Protein AF-A0A3M1QCY1-F1 (afdb_monomer)

pLDDT: mean 89.16, std 13.59, range [38.0, 98.5]

Secondary structure (DSSP, 8-state):
---------HHHHHHHHHHHHHTTSS-HHHHHHHHHHHHH--S-HHHHHHHHHHHHHHHHHHHTT-SEEETTSPPPTT-TT--HHHHHHHHHH-TTEE-TT--SSEEEETTEEEEHHHHHHHHHHHHHHHHHHHS-------

Mean predicted aligned error: 6.13 Å

Foldseek 3Di:
DPPDLPPQDPVNLVVLLVVCVVVVNFPPVLSVQLVVQLVVWPDDCSQRSLVSVLSSQQVSVVVVVHQWDFLVDDGPPSDPPDDSVSNVVSLVVIPQEDDQPDPHQWYDDPRTIGGNVSSVVVVVVVVVVVVVVVPDPPPPDD

Solvent-accessible surface area (backbone atoms only — not comparable to full-atom values): 8010 Å² total; per-residue (Å²): 133,93,86,60,69,60,81,57,47,72,65,55,50,52,50,44,50,46,51,26,34,76,72,67,72,31,53,75,64,23,49,50,48,16,56,45,46,43,66,71,32,86,57,57,58,57,30,26,48,58,43,12,52,50,49,21,50,28,51,38,27,53,80,73,76,34,68,46,39,52,58,87,51,84,71,62,91,68,59,75,87,76,48,60,67,48,45,52,53,23,42,73,70,34,83,46,42,29,49,96,84,53,93,31,63,26,24,50,58,90,55,33,38,21,39,34,73,42,50,53,49,53,50,55,50,52,55,50,52,52,51,58,70,69,44,78,81,77,78,79,76,134

Sequence (142 aa):
MPEAALALSRDDFEALLGAARENGQLSALDVQFARALARWSCCDDDVRLPVALAGAAASSALGGQDICIDLGREPPSWWTGYDPDALRESLAASDVVGDTGSALPLVLEGDRLYLQIMARRERLIAERMLAMAGEKIDYAEP

Nearest PDB structures (foldseek):
  7mr4-assembly1_D  TM=7.497E-01  e=2.912E-05  Escherichia coli K-12
  8b1t-assembly1_D  TM=7.457E-01  e=1.641E-04  Escherichia coli
  6t2v-assembly1_D  TM=7.523E-01  e=6.865E-04  Escherichia coli
  7mr1-assembly1_D  TM=7.294E-01  e=5.095E-04  Escherichia coli K-12

Structure (mmCIF, N/CA/C/O backbone):
data_AF-A0A3M1QCY1-F1
#
_entry.id   AF-A0A3M1QCY1-F1
#
loop_
_atom_site.group_PDB
_atom_site.id
_atom_site.type_symbol
_atom_site.label_atom_id
_atom_site.label_alt_id
_atom_site.label_comp_id
_atom_site.label_asym_id
_atom_site.label_entity_id
_atom_site.label_seq_id
_atom_site.pdbx_PDB_ins_code
_atom_site.Cartn_x
_atom_site.Cartn_y
_atom_site.Cartn_z
_atom_site.occupancy
_atom_site.B_iso_or_equiv
_atom_site.auth_seq_id
_atom_site.auth_comp_id
_atom_site.auth_asym_id
_atom_site.auth_atom_id
_atom_site.pdbx_PDB_model_num
ATOM 1 N N . MET A 1 1 ? -6.896 -22.011 -12.796 1.00 38.00 1 MET A N 1
ATOM 2 C CA . MET A 1 1 ? -5.807 -21.372 -13.552 1.00 38.00 1 MET A CA 1
ATOM 3 C C . MET A 1 1 ? -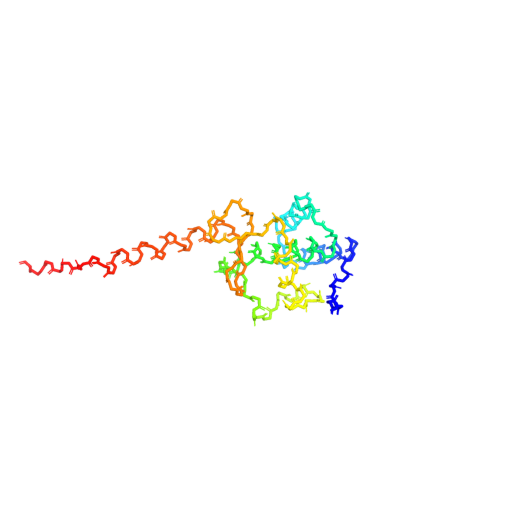5.901 -19.888 -13.241 1.00 38.00 1 MET A C 1
ATOM 5 O O . MET A 1 1 ? -6.782 -19.274 -13.829 1.00 38.00 1 MET A O 1
ATOM 9 N N . PRO A 1 2 ? -5.156 -19.320 -12.279 1.00 41.25 2 PRO A N 1
ATOM 10 C CA . PRO A 1 2 ? -5.063 -17.873 -12.202 1.00 41.25 2 PRO A CA 1
ATOM 11 C C . PRO A 1 2 ? -3.983 -17.452 -13.204 1.00 41.25 2 PRO A C 1
ATOM 13 O O . PRO A 1 2 ? -2.801 -17.741 -13.038 1.00 41.25 2 PRO A O 1
ATOM 16 N N . GLU A 1 3 ? -4.434 -16.891 -14.318 1.00 47.28 3 GLU A N 1
ATOM 17 C CA . GLU A 1 3 ? -3.613 -16.276 -15.354 1.00 47.28 3 GLU A CA 1
ATOM 18 C C . GLU A 1 3 ? -4.003 -14.800 -15.378 1.00 47.28 3 GLU A C 1
ATOM 20 O O . GLU A 1 3 ? -5.005 -14.446 -15.989 1.00 47.28 3 GLU A O 1
ATOM 25 N N . ALA A 1 4 ? -3.264 -13.990 -14.618 1.00 43.28 4 ALA A N 1
ATOM 26 C CA . ALA A 1 4 ? -2.973 -12.571 -14.849 1.00 43.28 4 ALA A CA 1
ATOM 27 C C . ALA A 1 4 ? -2.267 -12.008 -13.605 1.00 43.28 4 ALA A C 1
ATOM 29 O O . ALA A 1 4 ? -2.738 -11.077 -12.961 1.00 43.28 4 ALA A O 1
ATOM 30 N N . ALA A 1 5 ? -1.112 -12.577 -13.247 1.00 49.69 5 ALA A N 1
ATOM 31 C CA . ALA A 1 5 ? -0.198 -11.820 -12.410 1.00 49.69 5 ALA A CA 1
ATOM 32 C C . ALA A 1 5 ? 0.192 -10.570 -13.205 1.00 49.69 5 ALA A C 1
ATOM 34 O O . ALA A 1 5 ? 0.648 -10.674 -14.348 1.00 49.69 5 ALA A O 1
ATOM 35 N N . LEU A 1 6 ? -0.014 -9.399 -12.613 1.00 57.53 6 LEU A N 1
ATOM 36 C CA . LEU A 1 6 ? 0.585 -8.154 -13.064 1.00 57.53 6 LEU A CA 1
ATOM 37 C C . LEU A 1 6 ? 2.096 -8.382 -13.140 1.00 57.53 6 LEU A C 1
ATOM 39 O O . LEU A 1 6 ? 2.785 -8.323 -12.126 1.00 57.53 6 LEU A O 1
ATOM 43 N N . ALA A 1 7 ? 2.604 -8.725 -14.327 1.00 68.56 7 ALA A N 1
ATOM 44 C CA . ALA A 1 7 ? 4.015 -9.014 -14.549 1.00 68.56 7 ALA A CA 1
ATOM 45 C C . ALA A 1 7 ? 4.797 -7.695 -14.541 1.00 68.56 7 ALA A C 1
ATOM 47 O O . ALA A 1 7 ? 5.278 -7.220 -15.565 1.00 68.56 7 ALA A O 1
ATOM 48 N N . LEU A 1 8 ? 4.851 -7.067 -13.371 1.00 84.56 8 LEU A N 1
ATOM 49 C CA . LEU A 1 8 ? 5.597 -5.856 -13.114 1.00 84.56 8 LEU A CA 1
ATOM 50 C C . LEU A 1 8 ? 7.058 -6.256 -12.925 1.00 84.56 8 LEU A C 1
ATOM 52 O O . LEU A 1 8 ? 7.392 -6.973 -11.982 1.00 84.56 8 LEU A O 1
ATOM 56 N N . SER A 1 9 ? 7.939 -5.823 -13.824 1.00 91.81 9 SER A N 1
ATOM 57 C CA . SER A 1 9 ? 9.369 -6.045 -13.627 1.00 91.81 9 SER A CA 1
ATOM 58 C C . SER A 1 9 ? 9.920 -5.096 -12.557 1.00 91.81 9 SER A C 1
ATOM 60 O O . SER A 1 9 ? 9.321 -4.073 -12.218 1.00 91.81 9 SER A O 1
ATOM 62 N N . ARG A 1 10 ? 11.108 -5.404 -12.027 1.00 93.69 10 ARG A N 1
ATOM 63 C CA . ARG A 1 10 ? 11.810 -4.499 -11.101 1.00 93.69 10 ARG A CA 1
ATOM 64 C C . ARG A 1 10 ? 12.143 -3.149 -11.739 1.00 93.69 10 ARG A C 1
ATOM 66 O O . ARG A 1 10 ? 12.101 -2.138 -11.044 1.00 93.69 10 ARG A O 1
ATOM 73 N N . ASP A 1 11 ? 12.442 -3.137 -13.035 1.00 95.19 11 ASP A N 1
ATOM 74 C CA . ASP A 1 11 ? 12.738 -1.907 -13.769 1.00 95.19 11 ASP A CA 1
ATOM 75 C C . ASP A 1 11 ? 11.470 -1.061 -13.938 1.00 95.19 11 ASP A C 1
ATOM 77 O O . ASP A 1 11 ? 11.510 0.142 -13.684 1.00 95.19 11 ASP A O 1
ATOM 81 N N . ASP A 1 12 ? 10.331 -1.687 -14.258 1.00 93.88 12 ASP A N 1
ATOM 82 C CA . ASP A 1 12 ? 9.034 -1.000 -14.334 1.00 93.88 12 ASP A CA 1
ATOM 83 C C . ASP A 1 12 ? 8.618 -0.442 -12.969 1.00 93.88 12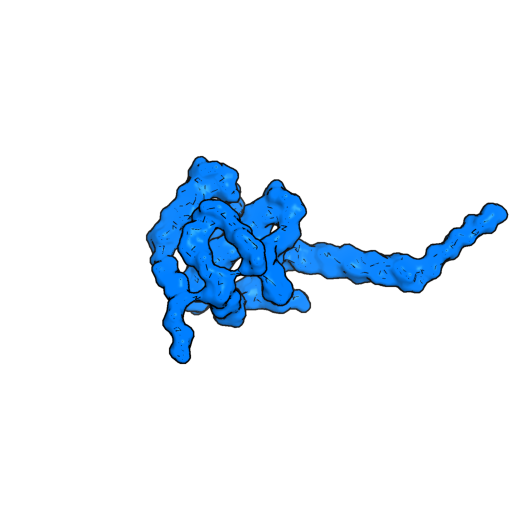 ASP A C 1
ATOM 85 O O . ASP A 1 12 ? 8.166 0.699 -12.871 1.00 93.88 12 ASP A O 1
ATOM 89 N N . PHE A 1 13 ? 8.817 -1.219 -11.900 1.00 95.69 13 PHE A N 1
ATOM 90 C CA . PHE A 1 13 ? 8.567 -0.790 -10.525 1.00 95.69 13 PHE A CA 1
ATOM 91 C C . PHE A 1 13 ? 9.374 0.465 -10.162 1.00 95.69 13 PHE A C 1
ATOM 93 O O . PHE A 1 13 ? 8.814 1.445 -9.664 1.00 95.69 13 PHE A O 1
ATOM 100 N N . GLU A 1 14 ? 10.682 0.469 -10.431 1.00 97.25 14 GLU A N 1
ATOM 101 C CA . GLU A 1 14 ? 11.538 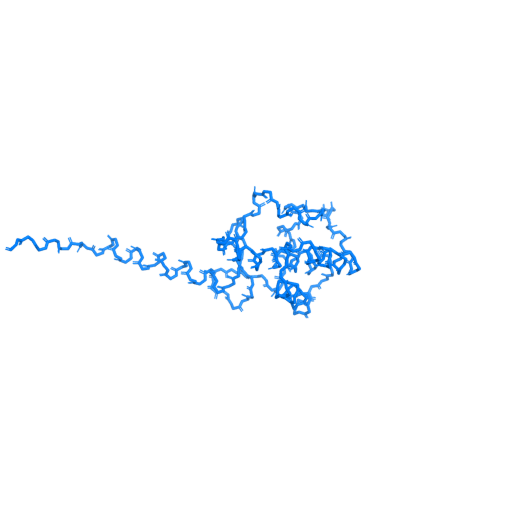1.623 -10.141 1.00 97.25 14 GLU A CA 1
ATOM 102 C C . GLU A 1 14 ? 11.226 2.824 -11.046 1.00 97.25 14 GLU A C 1
ATOM 104 O O . GLU A 1 14 ? 11.217 3.961 -10.567 1.00 97.25 14 GLU A O 1
ATOM 109 N N . ALA A 1 15 ? 10.917 2.592 -12.325 1.00 96.06 15 ALA A N 1
ATOM 110 C CA . ALA A 1 15 ? 10.520 3.642 -13.258 1.00 96.06 15 ALA A CA 1
ATOM 111 C C . ALA A 1 15 ? 9.210 4.316 -12.827 1.00 96.06 15 ALA A C 1
ATOM 113 O O . ALA A 1 15 ? 9.116 5.545 -12.832 1.00 96.06 15 ALA A O 1
ATOM 114 N N . LEU A 1 16 ? 8.222 3.530 -12.394 1.00 96.06 16 LEU A N 1
ATOM 115 C CA . LEU A 1 16 ? 6.918 4.020 -11.960 1.00 96.06 16 LEU A CA 1
ATOM 116 C C . LEU A 1 16 ? 7.023 4.831 -10.660 1.00 96.06 16 LEU A C 1
ATOM 118 O O . LEU A 1 16 ? 6.501 5.945 -10.590 1.00 96.06 16 LEU A O 1
ATOM 122 N N . LEU A 1 17 ? 7.777 4.344 -9.666 1.00 97.56 17 LEU A N 1
ATOM 123 C CA . LEU A 1 17 ? 8.062 5.110 -8.444 1.00 97.56 17 LEU A CA 1
ATOM 124 C C . LEU A 1 17 ? 8.861 6.390 -8.729 1.00 97.56 17 LEU A C 1
ATOM 126 O O . LEU A 1 17 ? 8.611 7.427 -8.109 1.00 97.56 17 LEU A O 1
ATOM 130 N N . GLY A 1 18 ? 9.824 6.321 -9.652 1.00 97.56 18 GLY A N 1
ATOM 131 C CA . GLY A 1 18 ? 10.619 7.464 -10.094 1.00 97.56 18 GLY A CA 1
ATOM 132 C C . GLY A 1 18 ? 9.747 8.554 -10.711 1.00 97.56 18 GLY A C 1
ATOM 133 O O . GLY A 1 18 ? 9.741 9.682 -10.219 1.00 97.56 18 GLY A O 1
ATOM 134 N N . ALA A 1 19 ? 8.943 8.192 -11.712 1.00 97.25 19 ALA A N 1
ATOM 135 C CA . ALA A 1 19 ? 8.044 9.110 -12.402 1.00 97.25 19 ALA A CA 1
ATOM 136 C C . ALA A 1 19 ? 7.002 9.723 -11.452 1.00 97.25 19 ALA A C 1
ATOM 138 O O . ALA A 1 19 ? 6.806 10.938 -11.445 1.00 97.25 19 ALA A O 1
ATOM 139 N N . ALA A 1 20 ? 6.369 8.911 -10.598 1.00 97.31 20 ALA A N 1
ATOM 140 C CA . ALA A 1 20 ? 5.387 9.398 -9.630 1.00 97.31 20 ALA A CA 1
ATOM 141 C C . ALA A 1 20 ? 5.999 10.409 -8.643 1.00 97.31 20 ALA A C 1
ATOM 143 O O . ALA A 1 20 ? 5.367 11.406 -8.284 1.00 97.31 20 ALA A O 1
ATOM 144 N N . ARG A 1 21 ? 7.253 10.198 -8.227 1.00 97.75 21 ARG A N 1
ATOM 145 C CA . ARG A 1 21 ? 7.980 11.142 -7.370 1.00 97.75 21 ARG A CA 1
ATOM 146 C C . ARG A 1 21 ? 8.362 12.424 -8.101 1.00 97.75 21 ARG A C 1
ATOM 148 O O . ARG A 1 21 ? 8.213 13.504 -7.536 1.00 97.75 21 ARG A O 1
ATOM 155 N N . GLU A 1 22 ? 8.870 12.323 -9.325 1.00 97.69 22 GLU A N 1
ATOM 156 C CA . GLU A 1 22 ? 9.244 13.485 -10.144 1.00 97.69 22 GLU A CA 1
ATOM 157 C C . GLU A 1 22 ? 8.041 14.392 -10.429 1.00 97.69 22 GLU A C 1
ATOM 159 O O . GLU A 1 22 ? 8.167 15.615 -10.384 1.00 97.69 22 GLU A O 1
ATOM 164 N N . ASN A 1 23 ? 6.859 13.798 -10.605 1.00 96.69 23 ASN A N 1
ATOM 165 C CA . ASN A 1 23 ? 5.593 14.511 -10.777 1.00 96.69 23 ASN A CA 1
ATOM 166 C C . ASN A 1 23 ? 4.966 15.003 -9.458 1.00 96.69 23 ASN A C 1
ATOM 168 O O . ASN A 1 23 ? 3.868 15.559 -9.470 1.00 96.69 23 ASN A O 1
ATOM 172 N N . GLY A 1 24 ? 5.624 14.797 -8.312 1.00 95.44 24 GLY A N 1
ATOM 173 C CA . GLY A 1 24 ? 5.141 15.236 -6.999 1.00 95.44 24 GLY A CA 1
ATOM 174 C C . GLY A 1 24 ? 3.939 14.453 -6.459 1.00 95.44 24 GLY A C 1
ATOM 175 O O . GLY A 1 24 ? 3.313 14.896 -5.500 1.00 95.44 24 GLY A O 1
ATOM 176 N N . GLN A 1 25 ? 3.614 13.304 -7.054 1.00 95.75 25 GLN A N 1
ATOM 177 C CA . GLN A 1 25 ? 2.499 12.445 -6.641 1.00 95.75 25 GLN A CA 1
ATOM 178 C C . GLN A 1 25 ? 2.892 11.511 -5.489 1.00 95.75 25 GLN A C 1
ATOM 180 O O . GLN A 1 25 ? 2.039 11.119 -4.699 1.00 95.75 25 GLN A O 1
ATOM 185 N N . LEU A 1 26 ? 4.184 11.186 -5.376 1.00 97.00 26 LEU A N 1
ATOM 186 C CA . LEU A 1 26 ? 4.772 10.478 -4.240 1.00 97.00 26 LEU A CA 1
ATOM 187 C C . LEU A 1 26 ? 5.875 11.315 -3.593 1.00 97.00 26 LEU A C 1
ATOM 189 O O . LEU A 1 26 ? 6.712 11.921 -4.266 1.00 97.00 26 LEU A O 1
ATOM 193 N N . SER A 1 27 ? 5.930 11.300 -2.265 1.00 96.81 27 SER A N 1
ATOM 194 C CA . SER A 1 27 ? 7.057 11.850 -1.520 1.00 96.81 27 SER A CA 1
ATOM 195 C C . SER A 1 27 ? 8.263 10.903 -1.562 1.00 96.81 27 SER A C 1
ATOM 197 O O . SER A 1 27 ? 8.180 9.729 -1.928 1.00 96.81 27 SER A O 1
ATOM 199 N N . ALA A 1 28 ? 9.425 11.394 -1.118 1.00 97.38 28 ALA A N 1
ATOM 200 C CA . ALA A 1 28 ? 10.592 10.533 -0.929 1.00 97.38 28 ALA A CA 1
ATOM 201 C C . ALA A 1 28 ? 10.336 9.418 0.104 1.00 97.38 28 ALA A C 1
ATOM 203 O O . ALA A 1 28 ? 10.927 8.346 -0.012 1.00 97.38 28 ALA A O 1
ATOM 204 N N . LEU A 1 29 ? 9.470 9.664 1.094 1.00 96.88 29 LEU A N 1
ATOM 205 C CA . LEU A 1 29 ? 9.118 8.674 2.107 1.00 96.88 29 LEU A CA 1
ATOM 206 C C . LEU A 1 29 ? 8.306 7.531 1.491 1.00 96.88 29 LEU A C 1
ATOM 208 O O . LEU A 1 29 ? 8.651 6.377 1.721 1.00 96.88 29 LEU A O 1
ATOM 212 N N . ASP A 1 30 ? 7.307 7.844 0.663 1.00 97.56 30 ASP A N 1
ATOM 213 C CA . ASP A 1 30 ? 6.432 6.840 0.038 1.00 97.56 30 ASP A CA 1
ATOM 214 C C . ASP A 1 30 ? 7.233 5.887 -0.855 1.00 97.56 30 ASP A C 1
ATOM 216 O O . ASP A 1 30 ? 7.097 4.667 -0.764 1.00 97.56 30 ASP A O 1
ATOM 220 N N . VAL A 1 31 ? 8.164 6.436 -1.646 1.00 98.31 31 VAL A N 1
ATOM 221 C CA . VAL A 1 31 ? 9.080 5.645 -2.482 1.00 98.31 31 VAL A CA 1
ATOM 222 C C . VAL A 1 31 ? 9.977 4.738 -1.636 1.00 98.31 31 VAL A C 1
ATOM 224 O O . VAL A 1 31 ? 10.185 3.570 -1.967 1.00 98.31 31 VAL A O 1
ATOM 227 N N . GLN A 1 32 ? 10.542 5.252 -0.540 1.00 98.38 32 GLN A N 1
ATOM 228 C CA . GLN A 1 32 ? 11.398 4.437 0.328 1.00 98.38 32 GLN A CA 1
ATOM 229 C C . GLN A 1 32 ? 10.608 3.372 1.083 1.00 98.38 32 GLN A C 1
ATOM 231 O O . GLN A 1 32 ? 11.131 2.278 1.297 1.00 98.38 32 GLN A O 1
ATOM 236 N N . PHE A 1 33 ? 9.364 3.667 1.450 1.00 98.00 33 PHE A N 1
ATOM 237 C CA . PHE A 1 33 ? 8.470 2.711 2.079 1.00 98.00 33 PHE A CA 1
ATOM 238 C C . PHE A 1 33 ? 8.123 1.564 1.123 1.00 98.00 33 PHE A C 1
ATOM 240 O O . PHE A 1 33 ? 8.301 0.405 1.492 1.00 98.00 33 PHE A O 1
ATOM 247 N N . ALA A 1 34 ? 7.775 1.866 -0.131 1.00 98.19 34 ALA A N 1
ATOM 248 C CA . ALA A 1 34 ? 7.562 0.863 -1.176 1.00 98.19 34 ALA A CA 1
ATOM 249 C C . ALA A 1 34 ? 8.785 -0.055 -1.343 1.00 98.19 34 ALA A C 1
ATOM 251 O O . ALA A 1 34 ? 8.692 -1.280 -1.264 1.00 98.19 34 ALA A O 1
ATOM 252 N N . ARG A 1 35 ? 9.978 0.539 -1.480 1.00 98.50 35 ARG A N 1
ATOM 253 C CA . ARG A 1 35 ? 11.240 -0.213 -1.574 1.00 98.50 35 ARG A CA 1
ATOM 254 C C . ARG A 1 35 ? 11.525 -1.042 -0.322 1.00 98.50 35 ARG A C 1
ATOM 256 O O . ARG A 1 35 ? 12.134 -2.103 -0.421 1.00 98.50 35 ARG A O 1
ATOM 263 N N . ALA A 1 36 ? 11.141 -0.568 0.861 1.00 98.31 36 ALA A N 1
ATOM 264 C CA . ALA A 1 36 ? 11.294 -1.325 2.097 1.00 98.31 36 ALA A CA 1
ATOM 265 C C . ALA A 1 36 ? 10.376 -2.551 2.120 1.00 98.31 36 ALA A C 1
ATOM 267 O O . ALA A 1 36 ? 10.874 -3.642 2.376 1.00 98.31 36 ALA A O 1
ATOM 268 N N . LEU A 1 37 ? 9.099 -2.397 1.760 1.00 98.25 37 LEU A N 1
ATOM 269 C CA . LEU A 1 37 ? 8.151 -3.509 1.645 1.00 98.25 37 LEU A CA 1
ATOM 270 C C . LEU A 1 37 ? 8.645 -4.578 0.664 1.00 98.25 37 LEU A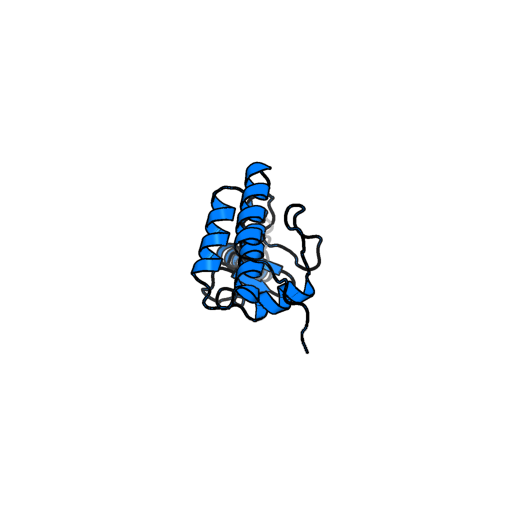 C 1
ATOM 272 O O . LEU A 1 37 ? 8.709 -5.750 1.025 1.00 98.25 37 LEU A O 1
ATOM 276 N N . ALA A 1 38 ? 9.101 -4.169 -0.525 1.00 97.69 38 ALA A N 1
ATOM 277 C CA . ALA A 1 38 ? 9.662 -5.088 -1.517 1.00 97.69 38 ALA A CA 1
ATOM 278 C C . ALA A 1 38 ? 10.923 -5.826 -1.020 1.00 97.69 38 ALA A C 1
ATOM 280 O O . ALA A 1 38 ? 11.220 -6.924 -1.480 1.00 97.69 38 ALA A O 1
ATOM 281 N N . ARG A 1 39 ? 11.694 -5.238 -0.094 1.00 97.50 39 ARG A N 1
ATOM 282 C CA . ARG A 1 39 ? 12.865 -5.895 0.518 1.00 97.50 39 ARG A CA 1
ATOM 283 C C . ARG A 1 39 ? 12.505 -6.804 1.688 1.00 97.50 39 ARG A C 1
ATOM 285 O O . ARG A 1 39 ? 13.238 -7.753 1.939 1.00 97.50 39 ARG A O 1
ATOM 292 N N . TRP A 1 40 ? 11.464 -6.468 2.445 1.00 97.12 40 TRP A N 1
ATOM 293 C CA . TRP A 1 40 ? 11.032 -7.247 3.605 1.00 97.12 40 TRP A CA 1
ATOM 294 C C . TRP A 1 40 ? 10.230 -8.481 3.208 1.00 97.12 40 TRP A C 1
ATOM 296 O O . TRP A 1 40 ? 10.293 -9.478 3.920 1.00 97.12 40 TRP A O 1
ATOM 306 N N . SER A 1 41 ? 9.518 -8.418 2.083 1.00 96.56 41 SER A N 1
ATOM 307 C CA 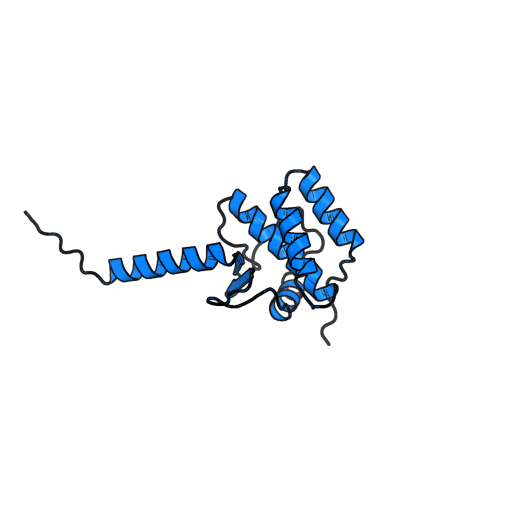. SER A 1 41 ? 8.744 -9.546 1.584 1.00 96.56 41 SER A CA 1
ATOM 308 C C . SER A 1 41 ? 9.635 -10.642 1.002 1.00 96.56 41 SER A C 1
ATOM 310 O O . SER A 1 41 ? 10.519 -10.386 0.176 1.00 96.56 41 SER A O 1
ATOM 312 N N . CYS A 1 42 ? 9.367 -11.877 1.417 1.00 95.69 42 CYS A N 1
ATOM 313 C CA . CYS A 1 42 ? 9.989 -13.090 0.899 1.00 95.69 42 CYS A CA 1
ATOM 314 C C . CYS A 1 42 ? 9.239 -13.676 -0.310 1.00 95.69 42 CYS A C 1
ATOM 316 O O . CYS A 1 42 ? 9.684 -14.685 -0.855 1.00 95.69 42 CYS A O 1
ATOM 318 N N . CYS A 1 43 ? 8.128 -13.064 -0.731 1.00 95.00 43 CYS A N 1
ATOM 319 C CA . CYS A 1 43 ? 7.370 -13.476 -1.909 1.00 95.00 43 CYS A CA 1
ATOM 320 C C . CYS A 1 43 ? 8.131 -13.193 -3.219 1.00 95.00 43 CYS A C 1
ATOM 322 O O . CYS A 1 43 ? 9.067 -12.382 -3.270 1.00 95.00 43 CYS A O 1
ATOM 324 N N . ASP A 1 44 ? 7.688 -13.844 -4.291 1.00 95.12 44 ASP A N 1
ATOM 325 C CA . ASP A 1 44 ? 8.169 -13.602 -5.650 1.00 95.12 44 ASP A CA 1
ATOM 326 C C . ASP A 1 44 ? 7.790 -12.191 -6.148 1.00 95.12 44 ASP A C 1
ATOM 328 O O . ASP A 1 44 ? 6.951 -11.502 -5.558 1.00 95.12 44 ASP A O 1
ATOM 332 N N . ASP A 1 45 ? 8.469 -11.714 -7.201 1.00 94.75 45 ASP A N 1
ATOM 333 C CA . ASP A 1 45 ? 8.317 -10.343 -7.729 1.00 94.75 45 ASP A CA 1
ATOM 334 C C . ASP A 1 45 ? 6.882 -10.021 -8.186 1.00 94.75 45 ASP A C 1
ATOM 336 O O . ASP A 1 45 ? 6.422 -8.893 -8.006 1.00 94.75 45 ASP A O 1
ATOM 340 N N . ASP A 1 46 ? 6.161 -11.019 -8.691 1.00 92.62 46 ASP A N 1
ATOM 341 C CA . ASP A 1 46 ? 4.754 -10.946 -9.096 1.00 92.62 46 ASP A CA 1
ATOM 342 C C . ASP A 1 46 ? 3.790 -10.667 -7.930 1.00 92.62 46 ASP A C 1
ATOM 344 O O . ASP A 1 46 ? 2.720 -10.094 -8.125 1.00 92.62 46 ASP A O 1
ATOM 348 N N . VAL A 1 47 ? 4.182 -11.014 -6.705 1.00 95.62 47 VAL A N 1
ATOM 349 C CA . VAL A 1 47 ? 3.426 -10.712 -5.487 1.00 95.62 47 VAL A CA 1
ATOM 350 C C . VAL A 1 47 ? 3.966 -9.455 -4.816 1.00 95.62 47 VAL A C 1
ATOM 352 O O . VAL A 1 47 ? 3.214 -8.521 -4.533 1.00 95.62 47 VAL A O 1
ATOM 355 N N . ARG A 1 48 ? 5.275 -9.387 -4.549 1.00 96.25 48 ARG A N 1
ATOM 356 C CA . ARG A 1 48 ? 5.822 -8.325 -3.689 1.00 96.25 48 ARG A CA 1
ATOM 357 C C . ARG A 1 48 ? 5.837 -6.945 -4.341 1.00 96.25 48 ARG A C 1
ATOM 359 O O . ARG A 1 48 ? 5.747 -5.958 -3.614 1.00 96.25 48 ARG A O 1
ATOM 366 N N . LEU A 1 49 ? 5.977 -6.837 -5.668 1.00 96.25 49 LEU A N 1
ATOM 367 C CA . LEU A 1 49 ? 6.070 -5.528 -6.326 1.00 96.25 49 LEU A CA 1
ATOM 368 C C . LEU A 1 49 ? 4.706 -4.822 -6.403 1.00 96.25 49 LEU A C 1
ATOM 370 O O . LEU A 1 49 ? 4.644 -3.659 -5.989 1.00 96.25 49 LEU A O 1
ATOM 374 N N . PRO A 1 50 ? 3.597 -5.483 -6.802 1.00 95.62 50 PRO A N 1
ATOM 375 C CA . PRO A 1 50 ? 2.263 -4.890 -6.683 1.00 95.62 50 PRO A CA 1
ATOM 376 C C . PRO A 1 50 ? 1.914 -4.496 -5.242 1.00 95.62 50 PRO A C 1
ATOM 378 O O . PRO A 1 50 ? 1.410 -3.398 -5.008 1.00 95.62 50 PRO A O 1
ATOM 381 N N . VAL A 1 51 ? 2.254 -5.338 -4.258 1.00 97.25 51 VAL A N 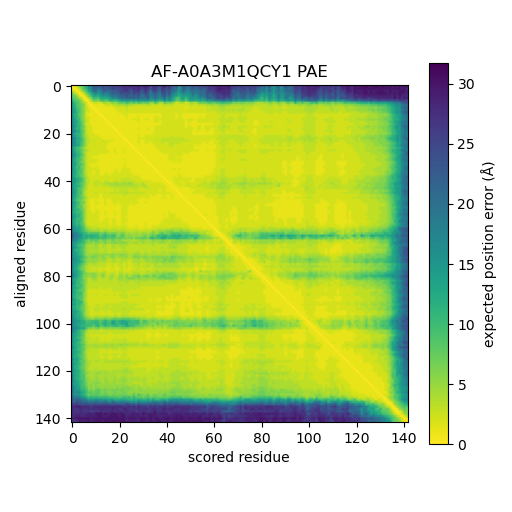1
ATOM 382 C CA . VAL A 1 51 ? 2.037 -5.044 -2.828 1.00 97.25 51 VAL A CA 1
ATOM 383 C C . VAL A 1 51 ? 2.848 -3.828 -2.376 1.00 97.25 51 VAL A C 1
ATOM 385 O O . VAL A 1 51 ? 2.345 -2.976 -1.642 1.00 97.25 51 VAL A O 1
ATOM 388 N N . ALA A 1 52 ? 4.094 -3.700 -2.832 1.00 97.88 52 ALA A N 1
ATOM 389 C CA . ALA A 1 52 ? 4.929 -2.543 -2.537 1.00 97.88 52 ALA A CA 1
ATOM 390 C C . ALA A 1 52 ? 4.367 -1.243 -3.138 1.00 97.88 52 ALA A C 1
ATOM 392 O O . ALA A 1 52 ? 4.389 -0.213 -2.459 1.00 97.88 52 ALA A O 1
ATOM 393 N N . LEU A 1 53 ? 3.822 -1.279 -4.362 1.00 97.19 53 LEU A N 1
ATOM 394 C CA . LEU A 1 53 ? 3.111 -0.134 -4.948 1.00 97.19 53 LEU A CA 1
ATOM 395 C C . LEU A 1 53 ? 1.850 0.217 -4.150 1.00 97.19 53 LEU A C 1
ATOM 397 O O . LEU A 1 53 ? 1.623 1.392 -3.858 1.00 97.19 53 LEU A O 1
ATOM 401 N N . ALA A 1 54 ? 1.089 -0.788 -3.709 1.00 96.62 54 ALA A N 1
ATOM 402 C CA . ALA A 1 54 ? -0.072 -0.594 -2.841 1.00 96.62 54 ALA A CA 1
ATOM 403 C C . ALA A 1 54 ? 0.309 0.080 -1.518 1.00 96.62 54 ALA A C 1
ATOM 405 O O . ALA A 1 54 ? -0.370 0.996 -1.056 1.00 96.62 54 ALA A O 1
ATOM 406 N N . GLY A 1 55 ? 1.439 -0.320 -0.932 1.00 97.19 55 GLY A N 1
ATOM 407 C CA . GLY A 1 55 ? 1.989 0.321 0.256 1.00 97.19 55 GLY A CA 1
ATOM 408 C C . GLY A 1 55 ? 2.421 1.768 0.015 1.00 97.19 55 GLY A C 1
ATOM 409 O O . GLY A 1 55 ? 2.188 2.619 0.873 1.00 97.19 55 GLY A O 1
ATOM 410 N N . ALA A 1 56 ? 2.992 2.077 -1.154 1.00 97.25 56 ALA A N 1
ATOM 411 C CA . ALA A 1 56 ? 3.297 3.452 -1.559 1.00 97.25 56 ALA A CA 1
ATOM 412 C C . ALA A 1 56 ? 2.019 4.299 -1.648 1.00 97.25 56 ALA A C 1
ATOM 414 O O . ALA A 1 56 ? 1.967 5.400 -1.103 1.00 97.25 56 ALA A O 1
ATOM 415 N N . ALA A 1 57 ? 0.971 3.754 -2.276 1.00 95.75 57 ALA A N 1
ATOM 416 C CA . ALA A 1 57 ? -0.338 4.388 -2.377 1.00 95.75 57 ALA A CA 1
ATOM 417 C C . ALA A 1 57 ? -0.947 4.643 -0.990 1.00 95.75 57 ALA A C 1
ATOM 419 O O . ALA A 1 57 ? -1.306 5.781 -0.691 1.00 95.75 57 ALA A O 1
ATOM 420 N N . ALA A 1 58 ? -0.961 3.638 -0.109 1.00 95.81 58 ALA A N 1
ATOM 421 C CA . ALA A 1 58 ? -1.437 3.770 1.269 1.00 95.81 58 ALA A CA 1
ATOM 422 C C . ALA A 1 58 ? -0.630 4.785 2.096 1.00 95.81 58 ALA A C 1
ATOM 424 O O . ALA A 1 58 ? -1.200 5.513 2.907 1.00 95.81 58 ALA A O 1
ATOM 425 N N . SER A 1 59 ? 0.685 4.874 1.880 1.00 96.12 59 SER A N 1
ATOM 426 C CA . SER A 1 59 ? 1.533 5.891 2.511 1.00 96.12 59 SER A CA 1
ATOM 427 C C . SER A 1 59 ? 1.206 7.297 2.002 1.00 96.12 59 SER A C 1
ATOM 429 O O . SER A 1 59 ? 0.996 8.210 2.803 1.00 96.12 59 SER A O 1
ATOM 431 N N . SER A 1 60 ? 1.061 7.457 0.683 1.00 95.00 60 SER A N 1
ATOM 432 C CA . SER A 1 60 ? 0.742 8.747 0.064 1.00 95.00 60 SER A CA 1
ATOM 433 C C . SER A 1 60 ? -0.652 9.262 0.441 1.00 95.00 60 SER A C 1
ATOM 435 O O . SER A 1 60 ? -0.837 10.467 0.617 1.00 95.00 60 SER A O 1
ATOM 437 N N . ALA A 1 61 ? -1.610 8.352 0.659 1.00 91.19 61 ALA A N 1
ATOM 438 C CA . ALA A 1 61 ? -2.978 8.659 1.073 1.00 91.19 61 ALA A CA 1
ATOM 439 C C . ALA A 1 61 ? -3.026 9.463 2.387 1.00 91.19 61 ALA A C 1
ATOM 441 O O . ALA A 1 61 ? -3.847 10.371 2.523 1.00 91.19 61 ALA A O 1
ATOM 442 N N . LEU A 1 62 ? -2.071 9.240 3.303 1.00 86.94 62 LEU A N 1
ATOM 443 C CA . LEU A 1 62 ? -1.982 10.009 4.551 1.00 86.94 62 LEU A CA 1
ATOM 444 C C . LEU A 1 62 ? -1.744 11.503 4.314 1.00 86.94 62 LEU A C 1
ATOM 446 O O . LEU A 1 62 ? -2.240 12.336 5.074 1.00 86.94 62 LEU A O 1
ATOM 450 N N . GLY A 1 63 ? -0.988 11.853 3.270 1.00 80.44 63 GLY A N 1
ATOM 451 C CA . GLY A 1 63 ? -0.787 13.243 2.861 1.00 80.44 63 GLY A CA 1
ATOM 452 C C . GLY A 1 63 ? -2.061 13.884 2.299 1.00 80.44 63 GLY A C 1
ATOM 453 O O . GLY A 1 63 ? -2.221 15.099 2.393 1.00 80.44 63 GLY A O 1
ATOM 454 N N . GLY A 1 64 ? -2.974 13.064 1.770 1.00 74.50 64 GLY A N 1
ATOM 455 C CA . GLY A 1 64 ? -4.275 13.446 1.215 1.00 74.50 64 GLY A CA 1
ATOM 456 C C . GLY A 1 64 ? -5.439 13.433 2.211 1.00 74.50 64 GLY A C 1
ATOM 457 O O . GLY A 1 64 ? -6.569 13.664 1.803 1.00 74.50 64 GLY A O 1
ATOM 458 N N . GLN A 1 65 ? -5.172 13.219 3.507 1.00 81.94 65 GLN A N 1
ATOM 459 C CA . GLN A 1 65 ? -6.169 13.078 4.586 1.00 81.94 65 GLN A CA 1
ATOM 460 C C . GLN A 1 65 ? -6.970 11.765 4.579 1.00 81.94 65 GLN A C 1
ATOM 462 O O . GLN A 1 65 ? -7.871 11.599 5.404 1.00 81.94 65 GLN A O 1
ATOM 467 N N . ASP A 1 66 ? -6.604 10.812 3.725 1.00 90.06 66 ASP A N 1
ATOM 468 C CA . ASP A 1 66 ? -7.183 9.475 3.715 1.00 90.06 66 ASP A CA 1
ATOM 469 C C . ASP A 1 66 ? -6.409 8.555 4.669 1.00 90.06 66 ASP A C 1
ATOM 471 O O . ASP A 1 66 ? -5.181 8.572 4.736 1.00 90.06 66 ASP A O 1
ATOM 475 N N . ILE A 1 67 ? -7.129 7.736 5.438 1.00 90.19 67 ILE A N 1
ATOM 476 C CA . ILE A 1 67 ? -6.531 6.807 6.419 1.00 90.19 67 ILE A CA 1
ATOM 477 C C . ILE A 1 67 ? -6.229 5.418 5.835 1.00 90.19 67 ILE A C 1
ATOM 479 O O . ILE A 1 67 ? -5.499 4.637 6.449 1.00 90.19 67 ILE A O 1
ATOM 483 N N . CYS A 1 68 ? -6.799 5.117 4.667 1.00 93.06 68 CYS A N 1
ATOM 484 C CA . CYS A 1 68 ? -6.638 3.883 3.903 1.00 93.06 68 CYS A CA 1
ATOM 485 C C . CYS A 1 68 ? -6.833 4.159 2.413 1.00 93.06 68 CYS A C 1
ATOM 487 O O . CYS A 1 68 ? -7.398 5.188 2.044 1.00 93.06 68 CYS A O 1
ATOM 489 N N . ILE A 1 69 ? -6.414 3.214 1.576 1.00 93.50 69 ILE A N 1
ATOM 490 C CA . ILE A 1 69 ? -6.877 3.145 0.188 1.00 93.50 69 ILE A CA 1
ATOM 491 C C . ILE A 1 69 ? -8.013 2.128 0.088 1.00 93.50 69 ILE A C 1
ATOM 493 O O . ILE A 1 69 ? -7.980 1.087 0.741 1.00 93.50 69 ILE A O 1
ATOM 497 N N . ASP A 1 70 ? -9.007 2.442 -0.732 1.00 93.38 70 ASP A N 1
ATOM 498 C CA . ASP A 1 70 ? -10.146 1.577 -1.032 1.00 93.38 70 ASP A CA 1
ATOM 499 C C . ASP A 1 70 ? -9.914 0.929 -2.405 1.00 93.38 70 ASP A C 1
ATOM 501 O O . ASP A 1 70 ? -9.912 1.617 -3.424 1.00 93.38 70 ASP A O 1
ATOM 505 N N . LEU A 1 71 ? -9.685 -0.385 -2.428 1.00 92.31 71 LEU A N 1
ATOM 506 C CA . LEU A 1 71 ? -9.421 -1.188 -3.626 1.00 92.31 71 LEU A CA 1
ATOM 507 C C . LEU A 1 71 ? -10.640 -1.282 -4.558 1.00 92.31 71 LEU A C 1
ATOM 509 O O . LEU A 1 71 ? -10.512 -1.705 -5.704 1.00 92.31 71 LEU A O 1
ATOM 513 N N . GLY A 1 72 ? -11.833 -0.916 -4.079 1.00 89.44 72 GLY A N 1
ATOM 514 C CA . GLY A 1 72 ? -13.029 -0.774 -4.907 1.00 89.44 72 GLY A CA 1
ATOM 515 C C . GLY A 1 72 ? -13.110 0.567 -5.643 1.00 89.44 72 GLY A C 1
ATOM 516 O O . GLY A 1 72 ? -14.026 0.764 -6.444 1.00 89.44 72 GLY A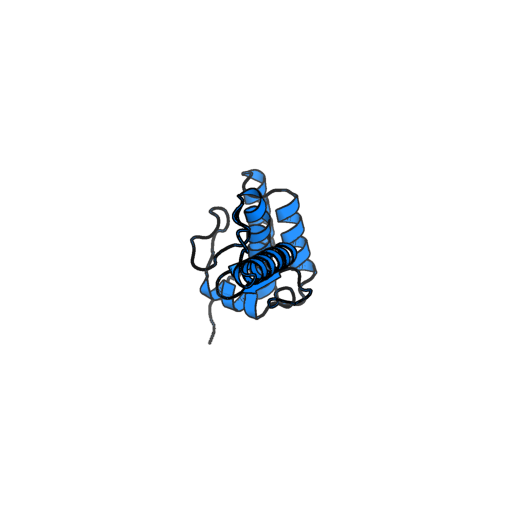 O 1
ATOM 517 N N . ARG A 1 73 ? -12.192 1.505 -5.373 1.00 88.62 73 ARG A N 1
ATOM 518 C CA . ARG A 1 73 ? -12.134 2.822 -6.021 1.00 88.62 73 ARG A CA 1
ATOM 519 C C . ARG A 1 73 ? -11.062 2.877 -7.099 1.00 88.62 73 ARG A C 1
ATOM 521 O O . ARG A 1 73 ? -10.230 1.987 -7.240 1.00 88.62 73 ARG A O 1
ATOM 528 N N . GLU A 1 74 ? -11.103 3.959 -7.869 1.00 87.25 74 GLU A N 1
ATOM 529 C CA . GLU A 1 74 ? -10.075 4.249 -8.859 1.00 87.25 74 GLU A CA 1
ATOM 530 C C . GLU A 1 74 ? -8.706 4.391 -8.167 1.00 87.25 74 GLU A C 1
ATOM 532 O O . GLU A 1 74 ? -8.606 5.085 -7.146 1.00 87.25 74 GLU A O 1
ATOM 537 N N . PRO A 1 75 ? -7.655 3.729 -8.683 1.00 88.50 75 PRO A N 1
ATOM 538 C CA . PRO A 1 75 ? -6.319 3.841 -8.122 1.00 88.50 75 PRO A CA 1
ATOM 539 C C . PRO A 1 75 ? -5.777 5.268 -8.288 1.00 88.50 75 PRO A C 1
ATOM 541 O O . PRO A 1 75 ? -6.263 6.043 -9.117 1.00 88.50 75 PRO A O 1
ATOM 544 N N . PRO A 1 76 ? -4.711 5.628 -7.556 1.00 89.31 76 PRO A N 1
ATOM 545 C CA . PRO A 1 76 ? -3.986 6.858 -7.830 1.00 89.31 76 PRO A CA 1
ATOM 546 C C . PRO A 1 76 ? -3.555 6.934 -9.300 1.00 89.31 76 PRO A C 1
ATOM 548 O O . PRO A 1 76 ? -3.043 5.963 -9.851 1.00 89.31 76 PRO A O 1
ATOM 551 N N . SER A 1 77 ? -3.685 8.108 -9.921 1.00 91.44 77 SER A N 1
ATOM 552 C CA . SER A 1 77 ? -3.440 8.297 -11.363 1.00 91.44 77 SER A CA 1
ATOM 553 C C . SER A 1 77 ? -2.010 7.994 -11.830 1.00 91.44 77 SER A C 1
ATOM 555 O O . SER A 1 77 ? -1.771 7.853 -13.027 1.00 91.44 77 SER A O 1
ATOM 557 N N . TRP A 1 78 ? -1.051 7.902 -10.906 1.00 92.44 78 TRP A N 1
ATOM 558 C CA . TRP A 1 78 ? 0.325 7.494 -11.195 1.00 92.44 78 TRP A CA 1
ATOM 559 C C . TRP A 1 78 ? 0.500 5.977 -11.316 1.00 92.44 78 TRP A C 1
ATOM 561 O O . TRP A 1 78 ? 1.497 5.523 -11.876 1.00 92.44 78 TRP A O 1
ATOM 571 N N . TRP A 1 79 ? -0.436 5.187 -10.786 1.00 91.56 79 TRP A N 1
ATOM 572 C CA . TRP A 1 79 ? -0.346 3.735 -10.781 1.00 91.56 79 TRP A CA 1
ATOM 573 C C . TRP A 1 79 ? -0.950 3.161 -12.063 1.00 91.56 79 TRP A C 1
ATOM 575 O O . TRP A 1 79 ? -2.116 2.772 -12.133 1.00 91.56 79 TRP A O 1
ATOM 585 N N . THR A 1 80 ? -0.127 3.105 -13.106 1.00 86.94 80 THR A N 1
ATOM 586 C CA . THR A 1 80 ? -0.493 2.479 -14.377 1.00 86.94 80 THR A CA 1
ATOM 587 C C . THR A 1 80 ? -0.491 0.952 -14.272 1.00 86.94 80 THR A C 1
ATOM 589 O O . THR A 1 80 ? 0.244 0.364 -13.480 1.00 86.94 80 THR A O 1
ATOM 592 N N . GLY A 1 81 ? -1.339 0.296 -15.069 1.00 83.44 81 GLY A N 1
ATOM 593 C CA . GLY A 1 81 ? -1.460 -1.165 -15.070 1.00 83.44 81 GLY A CA 1
ATOM 594 C C . GLY A 1 81 ? -2.192 -1.743 -13.858 1.00 83.44 81 GLY A C 1
ATOM 595 O O . GLY A 1 81 ? -2.163 -2.946 -13.670 1.00 83.44 81 GLY A O 1
ATOM 596 N N . TYR A 1 82 ? -2.845 -0.925 -13.035 1.00 85.50 82 TYR A N 1
ATOM 597 C CA . TYR A 1 82 ? -3.619 -1.406 -11.895 1.00 85.50 82 TYR A CA 1
ATOM 598 C C . TYR A 1 82 ? -4.740 -2.371 -12.317 1.00 85.50 82 TYR A C 1
ATOM 600 O O . TYR A 1 82 ? -5.589 -2.029 -13.141 1.00 85.50 82 TYR A O 1
ATOM 608 N N . ASP A 1 83 ? -4.757 -3.544 -11.692 1.00 90.19 83 ASP A N 1
ATOM 609 C CA . ASP A 1 83 ? -5.848 -4.512 -11.738 1.00 90.19 83 ASP A CA 1
ATOM 610 C C . ASP A 1 83 ? -6.255 -4.812 -10.284 1.00 90.19 83 ASP A C 1
ATOM 612 O O . ASP A 1 83 ? -5.436 -5.344 -9.523 1.00 90.19 83 ASP A O 1
ATOM 616 N N . PRO A 1 84 ? -7.478 -4.438 -9.862 1.00 89.88 84 PRO A N 1
ATOM 617 C CA . PRO A 1 84 ? -7.913 -4.609 -8.481 1.00 89.88 84 PRO A CA 1
ATOM 618 C C . PRO A 1 84 ? -8.021 -6.082 -8.077 1.00 89.88 84 PRO A C 1
ATOM 620 O O . PRO A 1 84 ? -7.742 -6.407 -6.924 1.00 89.88 84 PRO A O 1
ATOM 623 N N . ASP A 1 85 ? -8.397 -6.979 -8.991 1.00 91.06 85 ASP A N 1
ATOM 624 C CA . ASP A 1 85 ? -8.574 -8.396 -8.670 1.00 91.06 85 ASP A CA 1
ATOM 625 C C . ASP A 1 85 ? -7.218 -9.090 -8.537 1.00 91.06 85 ASP A C 1
ATOM 627 O O . ASP A 1 85 ? -6.960 -9.738 -7.520 1.00 91.06 85 ASP A O 1
ATOM 631 N N . ALA A 1 86 ? -6.303 -8.848 -9.480 1.00 91.81 86 ALA A N 1
ATOM 632 C CA . ALA A 1 86 ? -4.930 -9.345 -9.378 1.00 91.81 86 ALA A CA 1
ATOM 633 C C . ALA A 1 86 ? -4.214 -8.790 -8.135 1.00 91.81 86 ALA A C 1
ATOM 635 O O . ALA A 1 86 ? -3.508 -9.516 -7.436 1.00 91.81 86 ALA A O 1
ATOM 636 N N . LEU A 1 87 ? -4.431 -7.512 -7.800 1.00 94.31 87 LEU A N 1
ATOM 637 C CA . LEU A 1 87 ? -3.855 -6.922 -6.595 1.00 94.31 87 LEU A CA 1
ATOM 638 C C . LEU A 1 87 ? -4.400 -7.569 -5.317 1.00 94.31 87 LEU A C 1
ATOM 640 O O . LEU A 1 87 ? -3.626 -7.794 -4.387 1.00 94.31 87 LEU A O 1
ATOM 644 N N . ARG A 1 88 ? -5.702 -7.877 -5.244 1.00 94.75 88 ARG A N 1
ATOM 645 C CA . ARG A 1 88 ? -6.275 -8.600 -4.094 1.00 94.75 88 ARG A CA 1
ATOM 646 C C . ARG A 1 88 ? -5.615 -9.964 -3.917 1.00 94.75 88 ARG A C 1
ATOM 648 O O . ARG A 1 88 ? -5.296 -10.326 -2.786 1.00 94.75 88 ARG A O 1
ATOM 655 N N . GLU A 1 89 ? -5.370 -10.687 -5.008 1.00 94.31 89 GLU A N 1
ATOM 656 C CA . GLU A 1 89 ? -4.646 -11.962 -4.968 1.00 94.31 89 GLU A CA 1
ATOM 657 C C . GLU A 1 89 ? -3.215 -11.781 -4.437 1.00 94.31 89 GLU A C 1
ATOM 659 O O . GLU A 1 89 ? -2.814 -12.488 -3.509 1.00 94.31 89 GLU A O 1
ATOM 664 N N . SER A 1 90 ? -2.470 -10.785 -4.933 1.00 95.81 90 SER A N 1
ATOM 665 C CA . SER A 1 90 ? -1.121 -10.477 -4.437 1.00 95.81 90 SER A CA 1
ATOM 666 C C . SER A 1 90 ? -1.118 -10.069 -2.957 1.00 95.81 90 SER A C 1
ATOM 668 O O . SER A 1 90 ? -0.272 -10.527 -2.193 1.00 95.81 90 SER A O 1
ATOM 670 N N . LEU A 1 91 ? -2.063 -9.230 -2.519 1.00 96.44 91 LEU A N 1
ATOM 671 C CA . LEU A 1 91 ? -2.180 -8.807 -1.119 1.00 96.44 91 LEU A CA 1
ATOM 672 C C . LEU A 1 91 ? -2.480 -9.994 -0.199 1.00 96.44 91 LEU A C 1
ATOM 674 O O . LEU A 1 91 ? -1.862 -10.108 0.856 1.00 96.44 91 LEU A O 1
ATOM 678 N N . ALA A 1 92 ? -3.381 -10.892 -0.606 1.00 95.38 92 ALA A N 1
ATOM 679 C CA . ALA A 1 92 ? -3.721 -12.091 0.159 1.00 95.38 92 ALA A CA 1
ATOM 680 C C . ALA A 1 92 ? -2.561 -13.100 0.242 1.00 95.38 92 ALA A C 1
ATOM 682 O O . ALA A 1 92 ? -2.457 -13.836 1.222 1.00 95.38 92 ALA A O 1
ATOM 683 N N . ALA A 1 93 ? -1.689 -13.136 -0.770 1.00 95.9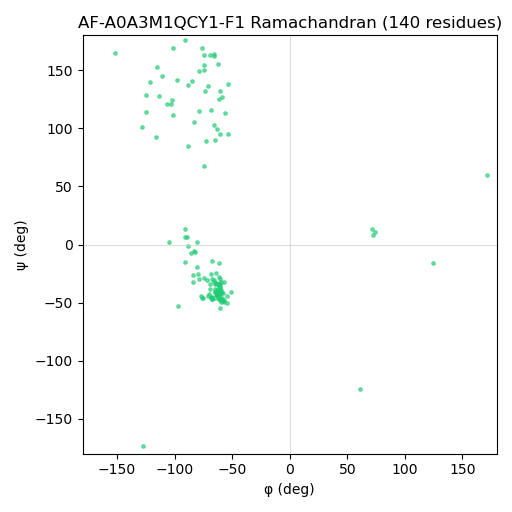4 93 ALA A N 1
ATOM 684 C CA . ALA A 1 93 ? -0.511 -14.001 -0.810 1.00 95.94 93 ALA A CA 1
ATOM 685 C C . ALA A 1 93 ? 0.729 -13.407 -0.111 1.00 95.94 93 ALA A C 1
ATOM 687 O O . ALA A 1 93 ? 1.752 -14.087 0.001 1.00 95.94 93 ALA A O 1
ATOM 688 N N . SER A 1 94 ? 0.675 -12.146 0.328 1.00 97.38 94 SER A N 1
ATOM 689 C CA . SER A 1 94 ? 1.839 -11.430 0.847 1.00 97.38 94 SER A CA 1
ATOM 690 C C . SER A 1 94 ? 2.110 -11.695 2.326 1.00 97.38 94 SER A C 1
ATOM 692 O O . SER A 1 94 ? 1.213 -11.685 3.160 1.00 97.38 94 SER A O 1
ATOM 694 N N . ASP A 1 95 ? 3.388 -11.826 2.673 1.00 97.12 95 ASP A N 1
ATOM 695 C CA . ASP A 1 95 ? 3.886 -11.954 4.046 1.00 97.12 95 ASP A CA 1
ATOM 696 C C . ASP A 1 95 ? 4.068 -10.611 4.783 1.00 97.12 95 ASP A C 1
ATOM 698 O O . ASP A 1 95 ? 4.370 -10.597 5.978 1.00 97.12 95 ASP A O 1
ATOM 702 N N . VAL A 1 96 ? 3.874 -9.477 4.101 1.00 97.81 96 VAL A N 1
ATOM 703 C CA . VAL A 1 96 ? 3.913 -8.125 4.697 1.00 97.81 96 VAL A CA 1
ATOM 704 C C . VAL A 1 96 ? 2.525 -7.499 4.864 1.00 97.81 96 VAL A C 1
ATOM 706 O O . VAL A 1 96 ? 2.411 -6.363 5.333 1.00 97.81 96 VAL A O 1
ATOM 709 N N . VAL A 1 97 ? 1.475 -8.238 4.507 1.00 97.94 97 VAL A N 1
ATOM 710 C CA . VAL A 1 97 ? 0.072 -7.848 4.661 1.00 97.94 97 VAL A CA 1
ATOM 711 C C . VAL A 1 97 ? -0.570 -8.773 5.682 1.00 97.94 97 VAL A C 1
ATOM 713 O O . VAL A 1 97 ? -0.472 -9.991 5.579 1.00 97.94 97 VAL A O 1
ATOM 716 N N . GLY A 1 98 ? -1.210 -8.196 6.691 1.00 95.75 98 GLY A N 1
ATOM 717 C CA . GLY A 1 98 ? -1.909 -8.952 7.720 1.00 95.75 98 GLY A CA 1
ATOM 718 C C . GLY A 1 98 ? -3.347 -8.515 7.915 1.00 95.75 98 GLY A C 1
ATOM 719 O O . GLY A 1 98 ? -3.878 -7.664 7.202 1.00 95.75 98 GLY A O 1
ATOM 720 N N . ASP A 1 99 ? -3.960 -9.099 8.934 1.00 90.62 99 ASP A N 1
ATOM 721 C CA . ASP A 1 99 ? -5.278 -8.731 9.422 1.00 90.62 99 ASP A CA 1
ATOM 722 C C . ASP A 1 99 ? -5.203 -7.662 10.525 1.00 90.62 99 ASP A C 1
ATOM 724 O O . ASP A 1 99 ? -4.130 -7.244 10.994 1.00 90.62 99 ASP A O 1
ATOM 728 N N . THR A 1 100 ? -6.382 -7.214 10.951 1.00 81.25 100 THR A N 1
ATOM 729 C CA . THR A 1 100 ? -6.550 -6.264 12.047 1.00 81.25 100 THR A CA 1
ATOM 730 C C . THR A 1 100 ? -6.099 -6.886 13.370 1.00 81.25 100 THR A C 1
ATOM 732 O O . THR A 1 100 ? -6.824 -7.639 14.017 1.00 81.25 100 THR A O 1
ATOM 735 N N . GLY A 1 101 ? -4.904 -6.504 13.820 1.00 80.81 101 GLY A N 1
ATOM 736 C CA . GLY A 1 101 ? -4.272 -7.027 15.036 1.00 80.81 101 GLY A CA 1
ATOM 737 C C . GLY A 1 101 ? -2.884 -7.610 14.784 1.00 80.81 101 GLY A C 1
ATOM 738 O O . GLY A 1 101 ? -2.102 -7.736 15.729 1.00 80.81 101 GLY A O 1
ATOM 739 N N . SER A 1 102 ? -2.550 -7.886 13.522 1.00 86.88 102 SER A N 1
ATOM 740 C CA . SER A 1 102 ? -1.201 -8.262 13.123 1.00 86.88 102 SER A CA 1
ATOM 741 C C . SER A 1 102 ? -0.174 -7.150 13.406 1.00 86.88 102 SER A C 1
ATOM 743 O O . SER A 1 102 ? -0.476 -5.953 13.492 1.00 86.88 102 SER A O 1
ATOM 745 N N . ALA A 1 103 ? 1.085 -7.567 13.555 1.00 90.50 103 ALA A N 1
ATOM 746 C CA . ALA A 1 103 ? 2.240 -6.671 13.631 1.00 90.50 103 ALA A CA 1
ATOM 747 C C . ALA A 1 103 ? 2.859 -6.396 12.244 1.00 90.50 103 ALA A C 1
ATOM 749 O O . ALA A 1 103 ? 3.982 -5.899 12.164 1.00 90.50 103 ALA A O 1
ATOM 750 N N . LEU A 1 104 ? 2.151 -6.750 11.165 1.00 96.50 104 LEU A N 1
ATOM 751 C CA . LEU A 1 104 ? 2.608 -6.573 9.790 1.00 96.50 104 LEU A CA 1
ATOM 752 C C . LEU A 1 104 ? 2.417 -5.120 9.341 1.00 96.50 104 LEU A C 1
ATOM 754 O O . LEU A 1 104 ? 1.520 -4.447 9.842 1.00 96.50 104 LEU A O 1
ATOM 758 N N . PRO A 1 105 ? 3.275 -4.593 8.448 1.00 96.81 105 PRO A N 1
ATOM 759 C CA . PRO A 1 105 ? 3.277 -3.170 8.110 1.00 96.81 105 PRO A CA 1
ATOM 760 C C . PRO A 1 105 ? 2.002 -2.712 7.391 1.00 96.81 105 PRO A C 1
ATOM 762 O O . PRO A 1 105 ? 1.595 -1.558 7.563 1.00 96.81 105 PRO A O 1
ATOM 765 N N . LEU A 1 106 ? 1.375 -3.600 6.618 1.00 97.81 106 LEU A N 1
ATOM 766 C CA . LEU A 1 106 ? 0.106 -3.357 5.943 1.00 97.81 106 LEU A CA 1
ATOM 767 C C . LEU A 1 106 ? -1.001 -4.210 6.561 1.00 97.81 106 LEU A C 1
ATOM 769 O O . LEU A 1 106 ? -0.766 -5.351 6.958 1.00 97.81 106 LEU A O 1
ATOM 773 N N . VAL A 1 107 ? -2.211 -3.658 6.613 1.00 97.31 107 VAL A N 1
ATOM 774 C CA . VAL A 1 107 ? -3.415 -4.365 7.069 1.00 97.31 107 VAL A CA 1
ATOM 775 C C . VAL A 1 107 ? -4.477 -4.290 5.984 1.00 97.31 107 VAL A C 1
ATOM 777 O O . VAL A 1 107 ? -4.777 -3.195 5.508 1.00 97.31 107 VAL A O 1
ATOM 780 N N . LEU A 1 108 ? -5.041 -5.436 5.608 1.00 96.50 108 LEU A N 1
ATOM 781 C CA . LEU A 1 108 ? -6.155 -5.527 4.667 1.00 96.50 108 LEU A CA 1
ATOM 782 C C . LEU A 1 108 ? -7.443 -5.881 5.422 1.00 96.50 108 LEU A C 1
ATOM 784 O O . LEU A 1 108 ? -7.528 -6.931 6.057 1.00 96.50 108 LEU A O 1
ATOM 788 N N . GLU A 1 109 ? -8.454 -5.016 5.334 1.00 94.00 109 GLU A N 1
ATOM 789 C CA . GLU A 1 109 ? -9.783 -5.231 5.915 1.00 94.00 109 GLU A CA 1
ATOM 790 C C . GLU A 1 109 ? -10.863 -5.009 4.847 1.00 94.00 109 GLU A C 1
ATOM 792 O O . GLU A 1 109 ? -11.199 -3.878 4.487 1.00 94.00 109 GLU A O 1
ATOM 797 N N . GLY A 1 110 ? -11.394 -6.107 4.299 1.00 92.69 110 GLY A N 1
ATOM 798 C CA . GLY A 1 110 ? -12.269 -6.055 3.126 1.00 92.69 110 GLY A CA 1
ATOM 799 C C . GLY A 1 110 ? -11.530 -5.459 1.926 1.00 92.69 110 GLY A C 1
ATOM 800 O O . GLY A 1 110 ? -10.458 -5.934 1.566 1.00 92.69 110 GLY A O 1
ATOM 801 N N . ASP A 1 111 ? -12.081 -4.395 1.343 1.00 94.06 111 ASP A N 1
ATOM 802 C CA . ASP A 1 111 ? -11.442 -3.640 0.257 1.00 94.06 111 ASP A CA 1
ATOM 803 C C . ASP A 1 111 ? -10.538 -2.504 0.755 1.00 94.06 111 ASP A C 1
ATOM 805 O O . ASP A 1 111 ? -10.059 -1.709 -0.043 1.00 94.06 111 ASP A O 1
ATOM 809 N N . ARG A 1 112 ? -10.291 -2.375 2.062 1.00 94.75 112 ARG A N 1
ATOM 810 C CA . ARG A 1 112 ? -9.486 -1.274 2.600 1.00 94.75 112 ARG A CA 1
ATOM 811 C C . ARG A 1 112 ? -8.086 -1.740 2.960 1.00 94.75 112 ARG A C 1
ATOM 813 O O . ARG A 1 112 ? -7.919 -2.601 3.822 1.00 94.75 112 ARG A O 1
ATOM 820 N N . LEU A 1 113 ? -7.081 -1.127 2.343 1.00 96.19 113 LEU A N 1
ATOM 821 C CA . LEU A 1 113 ? -5.678 -1.336 2.684 1.00 96.19 113 LEU A CA 1
ATOM 822 C C . LEU A 1 113 ? -5.159 -0.167 3.524 1.00 96.19 113 LEU A C 1
ATOM 824 O O . LEU A 1 113 ? -5.197 0.997 3.118 1.00 96.19 113 LEU A O 1
ATOM 828 N N . TYR A 1 114 ? -4.631 -0.499 4.693 1.00 96.25 114 TYR A N 1
ATOM 829 C CA . TYR A 1 114 ? -4.140 0.435 5.691 1.00 96.25 114 TYR A CA 1
ATOM 830 C C . TYR A 1 114 ? -2.638 0.297 5.897 1.00 96.25 114 TYR A C 1
ATOM 832 O O . TYR A 1 114 ? -2.075 -0.797 5.837 1.00 96.25 114 TYR A O 1
ATOM 840 N N . LEU A 1 115 ? -2.014 1.396 6.317 1.00 96.25 115 LEU A N 1
ATOM 841 C CA . LEU A 1 115 ? -0.819 1.300 7.149 1.00 96.25 115 LEU A CA 1
ATOM 842 C C . LEU A 1 115 ? -1.226 0.808 8.542 1.00 96.25 115 LEU A C 1
ATOM 844 O O . LEU A 1 115 ? -2.178 1.331 9.127 1.00 96.25 115 LEU A O 1
ATOM 848 N N . GLN A 1 116 ? -0.478 -0.132 9.120 1.00 95.19 116 GLN A N 1
ATOM 849 C CA . GLN A 1 116 ? -0.803 -0.742 10.419 1.00 95.19 116 GLN A CA 1
ATOM 850 C C . GLN A 1 116 ? -1.077 0.286 11.524 1.00 95.19 116 GLN A C 1
ATOM 852 O O . GLN A 1 116 ? -2.019 0.154 12.310 1.00 95.19 116 GLN A O 1
ATOM 857 N N . ILE A 1 117 ? -0.283 1.359 11.550 1.00 92.50 117 ILE A N 1
ATOM 858 C CA . ILE A 1 117 ? -0.436 2.434 12.528 1.00 92.50 117 ILE A CA 1
ATOM 859 C C . ILE A 1 117 ? -1.777 3.168 12.380 1.00 92.50 117 ILE A C 1
ATOM 861 O O . ILE A 1 117 ? -2.332 3.610 13.387 1.00 92.50 117 ILE A O 1
ATOM 865 N N . MET A 1 118 ? -2.312 3.291 11.162 1.00 94.06 118 MET A N 1
ATOM 866 C CA . MET A 1 118 ? -3.623 3.896 10.927 1.00 94.06 118 MET A CA 1
ATOM 867 C C . MET A 1 118 ? -4.753 2.943 11.287 1.00 94.06 118 MET A C 1
ATOM 869 O O . MET A 1 118 ? -5.642 3.366 12.021 1.00 94.06 118 MET A O 1
ATOM 873 N N . ALA A 1 119 ? -4.674 1.667 10.897 1.00 93.50 119 ALA A N 1
ATOM 874 C CA . ALA A 1 119 ? -5.661 0.657 11.297 1.00 93.50 119 ALA A CA 1
ATOM 875 C C . ALA A 1 119 ? -5.814 0.605 12.830 1.00 93.50 119 ALA A C 1
ATOM 877 O O . ALA A 1 119 ? -6.917 0.644 13.378 1.00 93.50 119 ALA A O 1
ATOM 878 N N . ARG A 1 120 ? -4.688 0.634 13.558 1.00 92.62 120 ARG A N 1
ATOM 879 C CA . ARG A 1 120 ? -4.693 0.684 15.027 1.00 92.62 120 ARG A CA 1
ATOM 880 C C . ARG A 1 120 ? -5.348 1.956 15.576 1.00 92.62 120 ARG A C 1
ATOM 882 O O . ARG A 1 120 ? -6.043 1.893 16.590 1.00 92.62 120 ARG A O 1
ATOM 889 N N . ARG A 1 121 ? -5.097 3.115 14.958 1.00 92.31 121 ARG A N 1
ATOM 890 C CA . ARG A 1 121 ? -5.690 4.396 15.379 1.00 92.31 121 ARG A CA 1
ATOM 891 C C . ARG A 1 121 ? -7.192 4.432 15.122 1.00 92.31 121 ARG A C 1
ATOM 893 O O . ARG A 1 121 ? -7.922 4.838 16.020 1.00 92.31 121 ARG A O 1
ATOM 900 N N . GLU A 1 122 ? -7.638 3.995 13.946 1.00 92.56 122 GLU A N 1
ATOM 901 C CA . GLU A 1 122 ? -9.060 3.923 13.600 1.00 92.56 122 GLU A CA 1
ATOM 902 C C . GLU A 1 122 ? -9.807 3.042 14.603 1.00 92.56 122 GLU A C 1
ATOM 904 O O . GLU A 1 122 ? -10.781 3.488 15.209 1.00 92.56 122 GLU A O 1
ATOM 909 N N . ARG A 1 123 ? -9.277 1.847 14.886 1.00 91.00 123 ARG A N 1
ATOM 910 C CA . ARG A 1 123 ? -9.852 0.940 15.881 1.00 91.00 123 ARG A CA 1
ATOM 911 C C . ARG A 1 123 ? -9.937 1.567 17.273 1.00 91.00 123 ARG A C 1
ATOM 913 O O . ARG A 1 123 ? -10.985 1.493 17.906 1.00 91.00 123 ARG A O 1
ATOM 920 N N . LEU A 1 124 ? -8.871 2.222 17.738 1.00 92.69 124 LEU A N 1
ATOM 921 C CA . LEU A 1 124 ? -8.873 2.896 19.041 1.00 92.69 124 LEU A CA 1
ATOM 922 C C . LEU A 1 124 ? -9.960 3.980 19.124 1.00 92.69 124 LEU A C 1
ATOM 924 O O . LEU A 1 124 ? -10.586 4.150 20.170 1.00 92.69 124 LEU A O 1
ATOM 928 N N . ILE A 1 125 ? -10.172 4.731 18.042 1.00 93.06 125 ILE A N 1
ATOM 929 C CA . ILE A 1 125 ? -11.218 5.757 17.975 1.00 93.06 125 ILE A CA 1
ATOM 930 C C . ILE A 1 125 ? -12.599 5.101 17.997 1.00 93.06 125 ILE A C 1
ATOM 932 O O . ILE A 1 125 ? -13.441 5.514 18.793 1.00 93.06 125 ILE A O 1
ATOM 936 N N . ALA A 1 126 ? -12.816 4.063 17.188 1.00 91.06 126 ALA A N 1
ATOM 937 C CA . ALA A 1 126 ? -14.081 3.337 17.131 1.00 91.06 126 ALA A CA 1
ATOM 938 C C . ALA A 1 126 ? -14.453 2.725 18.493 1.00 91.06 126 ALA A C 1
ATOM 940 O O . ALA A 1 126 ? -15.568 2.916 18.975 1.00 91.06 126 ALA A O 1
ATOM 941 N N . GLU A 1 127 ? -13.504 2.065 19.162 1.00 92.00 127 GLU A N 1
ATOM 942 C CA . GLU A 1 127 ? -13.695 1.494 20.501 1.00 92.00 127 GLU A CA 1
ATOM 943 C C . GLU A 1 127 ? -14.052 2.576 21.532 1.00 92.00 127 GLU A C 1
ATOM 945 O O . GLU A 1 127 ? -14.975 2.396 22.327 1.00 92.00 127 GLU A O 1
ATOM 950 N N . ARG A 1 128 ? -13.381 3.735 21.490 1.00 93.19 128 ARG A N 1
ATOM 951 C CA . ARG A 1 128 ? -13.708 4.874 22.365 1.00 93.19 128 ARG A CA 1
ATOM 952 C C . ARG A 1 128 ? -15.090 5.452 22.078 1.00 93.19 128 ARG A C 1
ATOM 954 O O . ARG A 1 128 ? -15.804 5.786 23.017 1.00 93.19 128 ARG A O 1
ATOM 961 N N . MET A 1 129 ? -15.475 5.571 20.810 1.00 92.31 129 MET A N 1
ATOM 962 C CA . MET A 1 129 ? -16.804 6.054 20.424 1.00 92.31 129 MET A CA 1
ATOM 963 C C . MET A 1 129 ? -17.910 5.115 20.899 1.00 92.31 129 MET A C 1
ATOM 965 O O . MET A 1 129 ? -18.912 5.579 21.437 1.00 92.31 129 MET A O 1
ATOM 969 N N . LEU A 1 130 ? -17.710 3.803 20.763 1.00 90.19 130 LEU A N 1
ATOM 970 C CA . LEU A 1 130 ? -18.646 2.802 21.271 1.00 90.19 130 LEU A CA 1
ATOM 971 C C . LEU A 1 130 ? -18.755 2.845 22.799 1.00 90.19 130 LEU A C 1
ATOM 973 O O . LEU A 1 130 ? -19.863 2.773 23.324 1.00 90.19 130 LEU A O 1
ATOM 977 N N . ALA A 1 131 ? -17.635 3.013 23.509 1.00 91.62 131 ALA A N 1
ATOM 978 C CA . ALA A 1 131 ? -17.642 3.167 24.962 1.00 91.62 131 ALA A CA 1
ATOM 979 C C . ALA A 1 131 ? -18.440 4.408 25.398 1.00 91.62 131 ALA A C 1
ATOM 981 O O . ALA A 1 131 ? -19.328 4.289 26.237 1.00 91.62 131 ALA A O 1
ATOM 982 N N . MET A 1 132 ? -18.207 5.563 24.763 1.00 88.88 132 MET A N 1
ATOM 983 C CA . MET A 1 132 ? -18.960 6.796 25.042 1.00 88.88 132 MET A CA 1
ATOM 984 C C . MET A 1 132 ? -20.454 6.673 24.711 1.00 88.88 132 MET A C 1
ATOM 986 O O . MET A 1 132 ? -21.275 7.267 25.394 1.00 88.88 132 MET A O 1
ATOM 990 N N . ALA A 1 133 ? -20.824 5.921 23.670 1.00 85.25 133 ALA A N 1
ATOM 991 C CA . ALA A 1 133 ? -22.227 5.692 23.317 1.00 85.25 133 ALA A CA 1
ATOM 992 C C . ALA A 1 133 ? -22.934 4.712 24.274 1.00 85.25 133 ALA A C 1
ATOM 994 O O . ALA A 1 133 ? -24.151 4.780 24.443 1.00 85.25 133 ALA A O 1
ATOM 995 N N . GLY A 1 134 ? -22.181 3.784 24.875 1.00 78.94 134 GLY A N 1
ATOM 996 C CA . GLY A 1 134 ? -22.668 2.864 25.905 1.00 78.94 134 GLY A CA 1
ATOM 997 C C . GLY A 1 134 ? -22.756 3.499 27.295 1.00 78.94 134 GLY A C 1
ATOM 998 O O . GLY A 1 134 ? -23.569 3.071 28.117 1.00 78.94 134 GLY A O 1
ATOM 999 N N . GLU A 1 135 ? -21.959 4.535 27.559 1.00 66.81 135 GLU A N 1
ATOM 1000 C CA . GLU A 1 135 ? -22.138 5.411 28.710 1.00 66.81 135 GLU A CA 1
ATOM 1001 C C . GLU A 1 135 ? -23.420 6.232 28.511 1.00 66.81 135 GLU A C 1
ATOM 1003 O O . GLU A 1 135 ? -23.541 7.044 27.594 1.00 66.81 135 GLU A O 1
ATOM 1008 N N . LYS A 1 136 ? -24.420 6.027 29.378 1.00 57.75 136 LYS A N 1
ATOM 1009 C CA . LYS A 1 136 ? -25.529 6.979 29.493 1.00 57.75 136 LYS A CA 1
ATOM 1010 C C . LYS A 1 136 ? -24.906 8.334 29.813 1.00 57.75 136 LYS A C 1
ATOM 1012 O O . LYS A 1 136 ? -24.347 8.498 30.895 1.00 57.75 136 LYS A O 1
ATOM 1017 N N . ILE A 1 137 ? -25.012 9.285 28.890 1.00 57.84 137 ILE A N 1
ATOM 1018 C CA . ILE A 1 137 ? -24.694 10.682 29.172 1.00 57.84 137 ILE A CA 1
ATOM 1019 C C . ILE A 1 137 ? -25.699 11.129 30.235 1.00 57.84 137 ILE A C 1
ATOM 1021 O O . ILE A 1 137 ? -26.865 11.383 29.931 1.00 57.84 137 ILE A O 1
ATOM 1025 N N . ASP A 1 138 ? -25.264 11.133 31.493 1.00 55.41 138 ASP A N 1
ATOM 1026 C CA . ASP A 1 138 ? -26.023 11.702 32.595 1.00 55.41 138 ASP A CA 1
ATOM 1027 C C . ASP A 1 138 ? -25.952 13.219 32.425 1.00 55.41 138 ASP A C 1
ATOM 1029 O O . ASP A 1 138 ? -25.009 13.884 32.858 1.00 55.41 138 ASP A O 1
ATOM 1033 N N . TYR A 1 139 ? -26.910 13.764 31.675 1.00 55.81 139 TYR A N 1
ATOM 1034 C CA . TYR A 1 139 ? -27.194 15.186 31.733 1.00 55.81 139 TYR A CA 1
ATOM 1035 C C . TYR A 1 139 ? -27.719 15.454 33.141 1.00 55.81 139 TYR A C 1
ATOM 1037 O O . TYR A 1 139 ? -28.916 15.355 33.397 1.00 55.81 139 TYR A O 1
ATOM 1045 N N . ALA A 1 140 ? -26.807 15.762 34.061 1.00 52.66 140 ALA A N 1
ATOM 1046 C CA . ALA A 1 140 ? -27.164 16.417 35.303 1.00 52.66 140 ALA A CA 1
ATOM 1047 C C . ALA A 1 140 ? -27.800 17.770 34.935 1.00 52.66 140 ALA A C 1
ATOM 1049 O O . ALA A 1 140 ? -27.107 18.740 34.630 1.00 52.66 140 ALA A O 1
ATOM 1050 N N . GLU A 1 141 ? -29.129 17.791 34.866 1.00 45.16 141 GLU A N 1
ATOM 1051 C CA . GLU A 1 141 ? -29.934 19.010 34.902 1.00 45.16 141 GLU A CA 1
ATOM 1052 C C . GLU A 1 141 ? -29.976 19.558 36.349 1.00 45.16 141 GLU A C 1
ATOM 1054 O O . GLU A 1 141 ? -29.798 18.793 37.300 1.00 45.16 141 GLU A O 1
ATOM 1059 N N . PRO A 1 142 ? -30.183 20.878 36.509 1.00 51.16 142 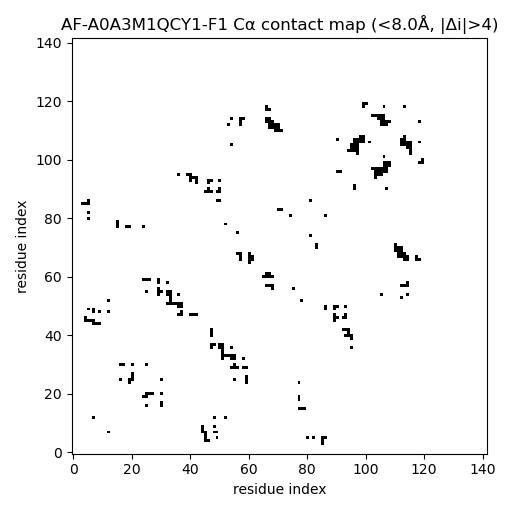PRO A N 1
ATOM 1060 C CA . PRO A 1 142 ? -29.214 21.853 37.039 1.00 51.16 142 PRO A CA 1
ATOM 1061 C C . PRO A 1 142 ? -29.049 21.931 38.564 1.00 51.16 142 PRO A C 1
ATOM 1063 O O . PRO A 1 142 ? -30.011 21.629 39.305 1.00 51.16 142 PRO A O 1
#

Radius of gyration: 17.83 Å; Cα contacts (8 Å, |Δi|>4): 178; chains: 1; bounding box: 43×43×52 Å